Protein AF-A0A938MYH0-F1 (afdb_monomer_lite)

Radius of gyration: 15.96 Å; chains: 1; bounding box: 28×47×36 Å

pLDDT: mean 93.21, std 9.33, range [40.28, 98.81]

Foldseek 3Di:
DDDFADAAEWEEEEQEEAEEETHHAAEYEYEHQYEYAYEYEHAAEYEYEYAHEYAYEYAHCAEYEYEYAAEYAYHYHHVAEYEYEYEAEYHDEHAHQAEFEYHYVHEYDDQYEGEGQAEYEEEYAEEYAHEFEYQAHEQEYEYLYEYAHHQDPEYLHDYRDYHYNYHYHYDYYYHD

Secondary structure (DSSP, 8-state):
-EEEEESSEEEEEESS-EEEEEEESSEEEEEESSEEEEEEEESSEEEEEESSEEEEEEEESSEEEEEESSEEEEEEEESSEEEEEESSEEEEEEEESSEEEEEESSEEEEEEEEEESSEEEEEESS-EEEEEEESSSEEEEEESS-EEEEEEEEESSS-EEEEESS-EEEEEEE--

Structure (mmCIF, N/CA/C/O backbone):
data_AF-A0A938MYH0-F1
#
_entry.id   AF-A0A938MYH0-F1
#
loop_
_atom_site.group_PDB
_atom_site.id
_atom_site.type_symbol
_atom_site.label_atom_id
_atom_site.label_alt_id
_atom_site.label_comp_id
_atom_site.label_asym_id
_atom_site.label_entity_id
_atom_site.label_seq_id
_atom_site.pdbx_PDB_ins_code
_atom_site.Cartn_x
_atom_site.Cartn_y
_atom_site.Cartn_z
_atom_site.occupancy
_atom_site.B_iso_or_equiv
_atom_site.auth_seq_id
_atom_site.auth_comp_id
_atom_site.auth_asym_id
_atom_site.auth_atom_id
_atom_site.pdbx_PDB_model_num
ATOM 1 N N . MET A 1 1 ? 2.613 -23.690 0.442 1.00 65.75 1 MET A N 1
ATOM 2 C CA . MET A 1 1 ? 1.438 -23.088 1.092 1.00 65.75 1 MET A CA 1
ATOM 3 C C . MET A 1 1 ? 1.618 -23.221 2.593 1.00 65.75 1 MET A C 1
ATOM 5 O O . MET A 1 1 ? 1.658 -24.338 3.091 1.00 65.75 1 MET A O 1
ATOM 9 N N . ALA A 1 2 ? 1.829 -22.106 3.281 1.00 78.88 2 ALA A N 1
ATOM 10 C CA . ALA A 1 2 ? 1.934 -22.004 4.726 1.00 78.88 2 ALA A CA 1
ATOM 11 C C . ALA A 1 2 ? 0.633 -21.396 5.261 1.00 78.88 2 ALA A C 1
ATOM 13 O O . ALA A 1 2 ? 0.214 -20.331 4.812 1.00 78.88 2 ALA A O 1
ATOM 14 N N . TYR A 1 3 ? -0.014 -22.084 6.196 1.00 91.38 3 TYR A N 1
ATOM 15 C CA . TYR A 1 3 ? -1.100 -21.520 6.986 1.00 91.38 3 TYR A CA 1
ATOM 16 C C . TYR A 1 3 ? -0.653 -21.522 8.441 1.00 91.38 3 TYR A C 1
ATOM 18 O O . TYR A 1 3 ? -0.390 -22.585 9.004 1.00 91.38 3 TYR A O 1
ATOM 26 N N . VAL A 1 4 ? -0.516 -20.338 9.025 1.00 92.19 4 VAL A N 1
ATOM 27 C CA . VAL A 1 4 ? -0.080 -20.161 10.410 1.00 92.19 4 VAL A CA 1
ATOM 28 C C . VAL A 1 4 ? -1.167 -19.383 11.133 1.00 92.19 4 VAL A C 1
ATOM 30 O O . VAL A 1 4 ? -1.527 -18.281 10.727 1.00 92.19 4 VAL A O 1
ATOM 33 N N . ALA A 1 5 ? -1.698 -19.966 12.203 1.00 94.69 5 ALA A N 1
ATOM 34 C CA . ALA A 1 5 ? -2.685 -19.330 13.060 1.00 94.69 5 ALA A CA 1
ATOM 35 C C . ALA A 1 5 ? -2.200 -19.374 14.509 1.00 94.69 5 ALA A C 1
ATOM 37 O O . ALA A 1 5 ? -1.800 -20.433 14.995 1.00 94.69 5 ALA A O 1
ATOM 38 N N . ALA A 1 6 ? -2.242 -18.239 15.197 1.00 94.69 6 ALA A N 1
ATOM 39 C CA . ALA A 1 6 ? -1.827 -18.132 16.586 1.00 94.69 6 ALA A CA 1
ATOM 40 C C . ALA A 1 6 ? -2.781 -17.240 17.382 1.00 94.69 6 ALA A C 1
ATOM 42 O O . ALA A 1 6 ? -3.242 -16.205 16.907 1.00 94.69 6 ALA A O 1
ATOM 43 N N . GLY A 1 7 ? -3.038 -17.611 18.640 1.00 95.12 7 GLY A N 1
ATOM 44 C CA . GLY A 1 7 ? -3.914 -16.835 19.525 1.00 95.12 7 GLY A CA 1
ATOM 45 C C . GLY A 1 7 ? -3.359 -15.460 19.909 1.00 95.12 7 GLY A C 1
ATOM 46 O O . GLY A 1 7 ? -4.123 -14.609 20.349 1.00 95.12 7 GLY A O 1
ATOM 47 N N . ARG A 1 8 ? -2.049 -15.228 19.738 1.00 97.50 8 ARG A N 1
ATOM 48 C CA . ARG A 1 8 ? -1.413 -13.935 20.020 1.00 97.50 8 ARG A CA 1
ATOM 49 C C . ARG A 1 8 ? -0.587 -13.435 18.843 1.00 97.50 8 ARG A C 1
ATOM 51 O O . ARG A 1 8 ? -1.036 -12.527 18.167 1.00 97.50 8 ARG A O 1
ATOM 58 N N . ASP A 1 9 ? 0.558 -14.052 18.569 1.00 98.00 9 ASP A N 1
ATOM 59 C CA . ASP A 1 9 ? 1.495 -13.563 17.552 1.00 98.00 9 ASP A CA 1
ATOM 60 C C . ASP A 1 9 ? 1.769 -14.657 16.520 1.00 98.00 9 ASP A C 1
ATOM 62 O O . ASP A 1 9 ? 2.023 -15.804 16.899 1.00 98.00 9 ASP A O 1
ATOM 66 N N . ALA A 1 10 ? 1.736 -14.317 15.234 1.00 97.19 10 ALA A N 1
ATOM 67 C CA . ALA A 1 10 ? 2.027 -15.245 14.149 1.00 97.19 10 ALA A CA 1
ATOM 68 C C . ALA A 1 10 ? 3.165 -14.706 13.274 1.00 97.19 10 ALA A C 1
ATOM 70 O O . ALA A 1 10 ? 3.183 -13.541 12.890 1.00 97.19 10 ALA A O 1
ATOM 71 N N . GLY A 1 11 ? 4.123 -15.569 12.943 1.00 96.69 11 GLY A N 1
ATOM 72 C CA . GLY A 1 11 ? 5.268 -15.217 12.112 1.00 96.69 11 GLY A CA 1
ATOM 73 C C . GLY A 1 11 ? 5.469 -16.232 10.999 1.00 96.69 11 GLY A C 1
ATOM 74 O O . GLY A 1 11 ? 5.347 -17.436 11.229 1.00 96.69 11 GLY A O 1
ATOM 75 N N . ALA A 1 12 ? 5.809 -15.757 9.807 1.00 95.94 12 ALA A N 1
ATOM 76 C CA . ALA A 1 12 ? 6.214 -16.603 8.697 1.00 95.94 12 ALA A CA 1
ATOM 77 C C . ALA A 1 12 ? 7.470 -16.038 8.031 1.00 95.94 12 ALA A C 1
ATOM 79 O O . ALA A 1 12 ? 7.565 -14.847 7.747 1.00 95.94 12 ALA A O 1
ATOM 80 N N . TRP A 1 13 ? 8.436 -16.909 7.758 1.00 96.25 13 TRP A N 1
ATOM 81 C CA . TRP A 1 13 ? 9.657 -16.547 7.051 1.00 96.25 13 TRP A CA 1
ATOM 82 C C . TRP A 1 13 ? 9.959 -17.583 5.971 1.00 96.25 13 TRP A C 1
ATOM 84 O O . TRP A 1 13 ? 9.807 -18.784 6.201 1.00 96.25 13 TRP A O 1
ATOM 94 N N . SER A 1 14 ? 10.390 -17.127 4.797 1.00 95.19 14 SER A N 1
ATOM 95 C CA . SER A 1 14 ? 10.823 -17.992 3.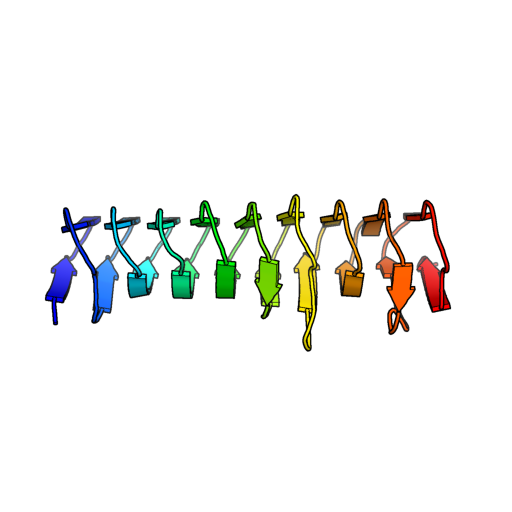701 1.00 95.19 14 SER A CA 1
ATOM 96 C C . SER A 1 14 ? 12.064 -17.432 3.011 1.00 95.19 14 SER A C 1
ATOM 98 O O . SER A 1 14 ? 12.097 -16.272 2.599 1.00 95.19 14 SER A O 1
ATOM 100 N N . ALA A 1 15 ? 13.062 -18.294 2.799 1.00 95.44 15 ALA A N 1
ATOM 101 C CA . ALA A 1 15 ? 14.217 -17.993 1.949 1.00 95.44 15 ALA A CA 1
ATOM 102 C C . ALA A 1 15 ? 13.875 -17.971 0.445 1.00 95.44 15 ALA A C 1
ATOM 104 O O . ALA A 1 15 ? 14.725 -17.670 -0.387 1.00 95.44 15 ALA A O 1
ATOM 105 N N . SER A 1 16 ? 12.645 -18.333 0.086 1.00 96.12 16 SER A N 1
ATOM 106 C CA . SER A 1 16 ? 12.125 -18.318 -1.276 1.00 96.12 16 SER A CA 1
ATOM 107 C C . SER A 1 16 ? 10.750 -17.650 -1.245 1.00 96.12 16 SER A C 1
ATOM 109 O O . SER A 1 16 ? 10.567 -16.631 -0.580 1.00 96.12 16 SER A O 1
ATOM 111 N N . SER A 1 17 ? 9.773 -18.205 -1.955 1.00 94.94 17 SER A N 1
ATOM 112 C CA . SER A 1 17 ? 8.420 -17.667 -1.978 1.00 94.94 17 SER A CA 1
ATOM 113 C C . SER A 1 17 ? 7.634 -18.041 -0.722 1.00 94.94 17 SER A C 1
ATOM 115 O O . SER A 1 17 ? 7.871 -19.088 -0.108 1.00 94.94 17 SER A O 1
ATOM 117 N N . LEU A 1 18 ? 6.678 -17.196 -0.352 1.00 95.38 18 LEU A N 1
ATOM 118 C CA . LEU A 1 18 ? 5.756 -17.423 0.756 1.00 95.38 18 LEU A CA 1
ATOM 119 C C . LEU A 1 18 ? 4.317 -17.288 0.251 1.00 95.38 18 LEU A C 1
ATOM 121 O O . LEU A 1 18 ? 3.950 -16.266 -0.307 1.00 95.38 18 LEU A O 1
ATOM 125 N N . SER A 1 19 ? 3.503 -18.322 0.445 1.00 95.44 19 SER A N 1
ATOM 126 C CA . SER A 1 19 ? 2.114 -18.377 -0.030 1.00 95.44 19 SER A CA 1
ATOM 127 C C . SER A 1 19 ? 1.198 -18.917 1.057 1.00 95.44 19 SER A C 1
ATOM 129 O O . SER A 1 19 ? 1.592 -19.861 1.742 1.00 95.44 19 SER A O 1
ATOM 131 N N . GLY A 1 20 ? -0.024 -18.396 1.182 1.00 94.75 20 GLY A N 1
ATOM 132 C CA . GLY A 1 20 ? -1.041 -18.907 2.110 1.00 94.75 20 GLY A CA 1
ATOM 133 C C . GLY A 1 20 ? -1.605 -17.828 3.033 1.00 94.75 20 GLY A C 1
ATOM 134 O O . GLY A 1 20 ? -1.947 -16.753 2.552 1.00 94.75 20 GLY A O 1
ATOM 135 N N . GLY A 1 21 ? -1.728 -18.116 4.332 1.00 95.69 21 GLY A N 1
ATOM 136 C CA . GLY A 1 21 ? -2.396 -17.228 5.290 1.00 95.69 21 GLY A CA 1
ATOM 137 C C . GLY A 1 21 ? -1.705 -17.155 6.650 1.00 95.69 21 GLY A C 1
ATOM 138 O O . GLY A 1 21 ? -1.199 -18.161 7.152 1.00 95.69 21 GLY A O 1
ATOM 139 N N . LEU A 1 22 ? -1.710 -15.965 7.245 1.00 96.50 22 LEU A N 1
ATOM 140 C CA . LEU A 1 22 ? -1.165 -15.670 8.564 1.00 96.50 22 LEU A CA 1
ATOM 141 C C . LEU A 1 22 ? -2.239 -14.992 9.420 1.00 96.50 22 LEU A C 1
ATOM 143 O O . LEU A 1 22 ? -2.613 -13.857 9.147 1.00 96.50 22 LEU A O 1
ATOM 147 N N . ASN A 1 23 ? -2.728 -15.688 10.445 1.00 97.62 23 ASN A N 1
ATOM 148 C CA . ASN A 1 23 ? -3.781 -15.202 11.335 1.00 97.62 23 ASN A CA 1
ATOM 149 C C . ASN A 1 23 ? -3.250 -15.073 12.766 1.00 97.62 23 ASN A C 1
ATOM 151 O O . ASN A 1 23 ? -2.833 -16.068 13.366 1.00 97.62 23 ASN A O 1
ATOM 155 N N . ALA A 1 24 ? -3.296 -13.872 13.333 1.00 97.81 24 ALA A N 1
ATOM 156 C CA . ALA A 1 24 ? -2.851 -13.606 14.696 1.00 97.81 24 ALA A CA 1
ATOM 157 C C . ALA A 1 24 ? -3.904 -12.842 15.501 1.00 97.81 24 ALA A C 1
ATOM 159 O O . ALA A 1 24 ? -4.488 -11.874 15.018 1.00 97.81 24 ALA A O 1
ATOM 160 N N . GLY A 1 25 ? -4.103 -13.231 16.763 1.00 98.12 25 GLY A N 1
ATOM 161 C CA . GLY A 1 25 ? -4.977 -12.489 17.680 1.00 98.12 25 GLY A CA 1
ATOM 162 C C . GLY A 1 25 ? -4.466 -11.084 18.029 1.00 98.12 25 GLY A C 1
ATOM 163 O O . GLY A 1 25 ? -5.256 -10.234 18.431 1.00 98.12 25 GLY A O 1
ATOM 164 N N . ARG A 1 26 ? -3.163 -10.829 17.867 1.00 98.25 26 ARG A N 1
ATOM 165 C CA . ARG A 1 26 ? -2.512 -9.537 18.084 1.00 98.25 26 ARG A CA 1
ATOM 166 C C . ARG A 1 26 ? -1.637 -9.155 16.891 1.00 98.25 26 ARG A C 1
ATOM 168 O O . ARG A 1 26 ? -2.098 -8.355 16.094 1.00 98.25 26 ARG A O 1
ATOM 175 N N . ASP A 1 27 ? -0.461 -9.754 16.714 1.00 98.44 27 ASP A N 1
ATOM 176 C CA . ASP A 1 27 ? 0.520 -9.272 15.726 1.00 98.44 27 ASP A CA 1
ATOM 177 C C . ASP A 1 27 ? 0.889 -10.343 14.698 1.00 98.44 27 ASP A C 1
ATOM 179 O O . ASP A 1 27 ? 1.123 -11.503 15.049 1.00 98.44 27 ASP A O 1
ATOM 183 N N . ALA A 1 28 ? 0.977 -9.961 13.425 1.00 98.06 28 ALA A N 1
ATOM 184 C CA . ALA A 1 28 ? 1.325 -10.870 12.342 1.00 98.06 28 ALA A CA 1
ATOM 185 C C . ALA A 1 28 ? 2.446 -10.308 11.458 1.00 98.06 28 ALA A C 1
ATOM 187 O O . ALA A 1 28 ? 2.345 -9.203 10.933 1.00 98.06 28 ALA A O 1
ATOM 188 N N . GLY A 1 29 ? 3.510 -11.089 11.266 1.00 97.50 29 GLY A N 1
ATOM 189 C CA . GLY A 1 29 ? 4.669 -10.702 10.461 1.00 97.50 29 GLY A CA 1
ATOM 190 C C . GLY A 1 29 ? 5.036 -11.741 9.406 1.00 97.50 29 GLY A C 1
ATOM 191 O O . GLY A 1 29 ? 5.174 -12.925 9.718 1.00 97.50 29 GLY A O 1
ATOM 192 N N . ALA A 1 30 ? 5.254 -11.308 8.167 1.00 97.44 30 ALA A N 1
ATOM 193 C CA . ALA A 1 30 ? 5.709 -12.174 7.085 1.00 97.44 30 ALA A CA 1
ATOM 194 C C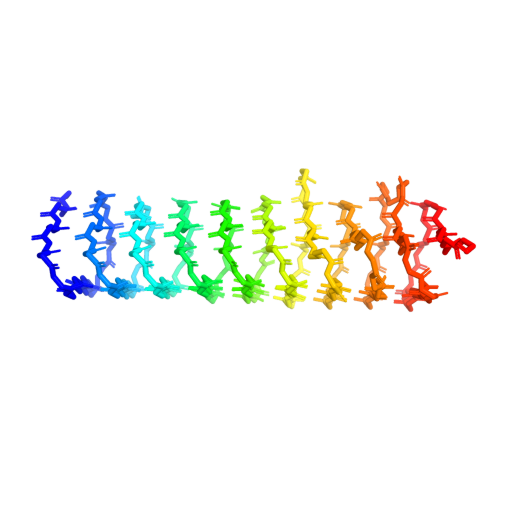 . ALA A 1 30 ? 6.944 -11.612 6.375 1.00 97.44 30 ALA A C 1
ATOM 196 O O . ALA A 1 30 ? 6.975 -10.443 6.002 1.00 97.44 30 ALA A O 1
ATOM 197 N N . ILE A 1 31 ? 7.945 -12.459 6.141 1.00 97.44 31 ILE A N 1
ATOM 198 C CA . ILE A 1 31 ? 9.173 -12.095 5.425 1.00 97.44 31 ILE A CA 1
ATOM 199 C C . ILE A 1 31 ? 9.451 -13.143 4.343 1.00 97.44 31 ILE A C 1
ATOM 201 O O . ILE A 1 31 ? 9.538 -14.338 4.631 1.00 97.44 31 ILE A O 1
ATOM 205 N N . ALA A 1 32 ? 9.633 -12.704 3.099 1.00 96.88 32 ALA A N 1
ATOM 206 C CA . ALA A 1 32 ? 10.009 -13.566 1.979 1.00 96.88 32 ALA A CA 1
ATOM 207 C C . ALA A 1 32 ? 11.199 -12.987 1.198 1.00 96.88 32 ALA A C 1
ATOM 209 O O . ALA A 1 32 ? 11.144 -11.860 0.711 1.00 96.88 32 ALA A O 1
ATOM 210 N N . LEU A 1 33 ? 12.267 -13.770 1.012 1.00 95.88 33 LEU A N 1
ATOM 211 C CA . LEU A 1 33 ? 13.353 -13.402 0.084 1.00 95.88 33 LEU A CA 1
ATOM 212 C C . LEU A 1 33 ? 12.954 -13.607 -1.392 1.00 95.88 33 LEU A C 1
ATOM 214 O O . LEU A 1 33 ? 13.610 -13.100 -2.298 1.00 95.88 33 LEU A O 1
ATOM 218 N N . GLY A 1 34 ? 11.883 -14.356 -1.653 1.00 95.62 34 GLY A N 1
ATOM 219 C CA . GLY A 1 34 ? 11.244 -14.472 -2.961 1.00 95.62 34 GLY A CA 1
ATOM 220 C C . GLY A 1 34 ? 10.016 -13.572 -3.084 1.00 95.62 34 GLY A C 1
ATOM 221 O O . GLY A 1 34 ? 9.961 -12.475 -2.524 1.00 95.62 34 GLY A O 1
ATOM 222 N N . SER A 1 35 ? 9.030 -14.041 -3.847 1.00 95.19 35 SER A N 1
ATOM 223 C CA . SER A 1 35 ? 7.713 -13.408 -3.927 1.00 95.19 35 SER A CA 1
ATOM 224 C C . SER A 1 35 ? 6.843 -13.838 -2.748 1.00 95.19 35 SER A C 1
ATOM 226 O O . SER A 1 35 ? 6.902 -14.986 -2.305 1.00 95.19 35 SER A O 1
ATOM 228 N N . SER A 1 36 ? 6.007 -12.936 -2.251 1.00 96.19 36 SER A N 1
ATOM 229 C CA . SER A 1 36 ? 5.032 -13.239 -1.210 1.00 96.19 36 SER A CA 1
ATOM 230 C C . SER A 1 36 ? 3.625 -13.043 -1.745 1.00 96.19 36 SER A C 1
ATOM 232 O O . SER A 1 36 ? 3.309 -11.978 -2.259 1.00 96.19 36 SER A O 1
ATOM 234 N N . ASN A 1 37 ? 2.781 -14.058 -1.604 1.00 95.50 37 ASN A N 1
ATOM 235 C CA . ASN A 1 37 ? 1.345 -13.971 -1.843 1.00 95.50 37 ASN A CA 1
ATOM 236 C C . ASN A 1 37 ? 0.538 -14.375 -0.606 1.00 95.50 37 ASN A C 1
ATOM 238 O O . ASN A 1 37 ? -0.484 -15.060 -0.686 1.00 95.50 37 ASN A O 1
ATOM 242 N N . ILE A 1 38 ? 1.077 -14.040 0.565 1.00 95.31 38 ILE A N 1
ATOM 243 C CA . ILE A 1 38 ? 0.462 -14.351 1.849 1.00 95.31 38 ILE A CA 1
ATOM 244 C C . ILE A 1 38 ? -0.618 -13.328 2.193 1.00 95.31 38 ILE A C 1
ATOM 246 O O . ILE A 1 38 ? -0.406 -12.126 2.058 1.00 95.31 38 ILE A O 1
ATOM 250 N N . LEU A 1 39 ? -1.753 -13.813 2.682 1.00 97.12 39 LEU A N 1
ATOM 251 C CA . LEU A 1 39 ? -2.804 -12.989 3.271 1.00 97.12 39 LEU A CA 1
ATOM 252 C C . LEU A 1 39 ? -2.544 -12.873 4.773 1.00 97.12 39 LEU A C 1
ATOM 254 O O . LEU A 1 39 ? -2.343 -13.894 5.436 1.00 97.12 39 LEU A O 1
ATOM 258 N N . ILE A 1 40 ? -2.523 -11.656 5.310 1.00 97.88 40 ILE A N 1
ATOM 259 C CA . ILE A 1 40 ? -2.223 -11.405 6.721 1.00 97.88 40 ILE A CA 1
ATOM 260 C C . ILE A 1 40 ? -3.429 -10.766 7.405 1.00 97.88 40 ILE A C 1
ATOM 262 O O . ILE A 1 40 ? -3.885 -9.706 6.984 1.00 97.88 40 ILE A O 1
ATOM 266 N N . HIS A 1 41 ? -3.888 -11.380 8.495 1.00 98.19 41 HIS A N 1
ATOM 267 C CA . HIS A 1 41 ? -4.872 -10.807 9.407 1.00 98.19 41 HIS A CA 1
ATOM 268 C C . HIS A 1 41 ? -4.304 -10.750 10.828 1.00 98.19 41 HIS A C 1
ATOM 270 O O . HIS A 1 41 ? -3.950 -11.777 11.416 1.00 98.19 41 HIS A O 1
ATOM 276 N N . ALA A 1 42 ? -4.243 -9.544 11.384 1.00 98.38 42 ALA A N 1
ATOM 277 C CA . ALA A 1 42 ? -3.752 -9.273 12.727 1.00 98.38 42 ALA A CA 1
ATOM 278 C C . ALA A 1 42 ? -4.790 -8.497 1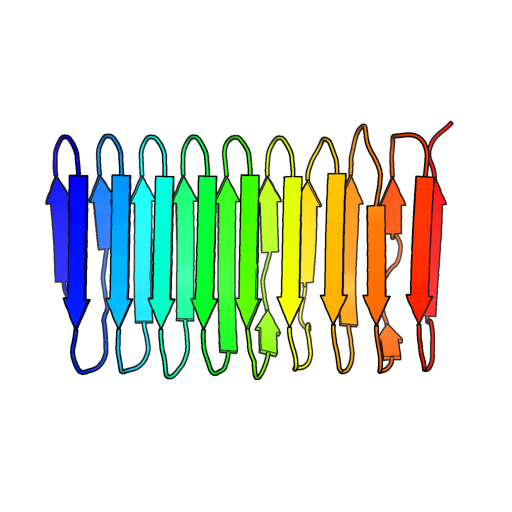3.545 1.00 98.38 42 ALA A C 1
ATOM 280 O O . ALA A 1 42 ? -5.433 -7.573 13.045 1.00 98.38 42 ALA A O 1
ATOM 281 N N . GLY A 1 43 ? -4.938 -8.832 14.827 1.00 98.50 43 GLY A N 1
ATOM 282 C CA . GLY A 1 43 ? -5.803 -8.072 15.734 1.00 98.50 43 GLY A CA 1
ATOM 283 C C . GLY A 1 43 ? -5.299 -6.653 16.034 1.00 98.50 43 GLY A C 1
ATOM 284 O O . GLY A 1 43 ? -6.103 -5.781 16.348 1.00 98.50 43 GLY A O 1
ATOM 285 N N . GLN A 1 44 ? -3.991 -6.411 15.933 1.00 98.38 44 GLN A N 1
ATOM 286 C CA . GLN A 1 44 ? -3.337 -5.117 16.125 1.00 98.38 44 GLN A CA 1
ATOM 287 C C . GLN A 1 44 ? -2.452 -4.777 14.932 1.00 98.38 44 GLN A C 1
ATOM 289 O O . GLN A 1 44 ? -2.900 -3.984 14.113 1.00 98.38 44 GLN A O 1
ATOM 294 N N . ASP A 1 45 ? -1.262 -5.370 14.801 1.00 98.69 45 ASP A N 1
ATOM 295 C CA . ASP A 1 45 ? -0.293 -4.929 13.792 1.00 98.69 45 ASP A CA 1
ATOM 296 C C . ASP A 1 45 ? 0.021 -6.015 12.755 1.00 98.69 45 ASP A C 1
ATOM 298 O O . ASP A 1 45 ? 0.289 -7.171 13.098 1.00 98.69 45 ASP A O 1
ATOM 302 N N . ALA A 1 46 ? 0.032 -5.638 11.476 1.00 98.50 46 ALA A N 1
ATOM 303 C CA . ALA A 1 46 ? 0.435 -6.497 10.368 1.00 98.50 46 ALA A CA 1
ATOM 304 C C . ALA A 1 46 ? 1.655 -5.918 9.642 1.00 98.50 46 ALA A C 1
ATOM 306 O O . ALA A 1 46 ? 1.642 -4.767 9.206 1.00 98.50 46 ALA A O 1
ATOM 307 N N . TYR A 1 47 ? 2.686 -6.740 9.453 1.00 98.44 47 TYR A N 1
ATOM 308 C CA . TYR A 1 47 ? 3.867 -6.389 8.667 1.00 98.44 47 TYR A CA 1
ATOM 309 C C . TYR A 1 47 ? 4.156 -7.444 7.603 1.00 98.44 47 TYR A C 1
ATOM 311 O O . TYR A 1 47 ? 4.187 -8.645 7.888 1.00 98.44 47 TYR A O 1
ATOM 319 N N . ALA A 1 48 ? 4.429 -6.998 6.380 1.00 98.12 48 ALA A N 1
ATOM 320 C CA . ALA A 1 48 ? 4.915 -7.860 5.315 1.00 98.12 48 ALA A CA 1
ATOM 321 C C . ALA A 1 48 ? 6.137 -7.257 4.632 1.00 98.12 48 ALA A C 1
ATOM 323 O O . ALA A 1 48 ? 6.142 -6.088 4.259 1.00 98.12 48 ALA A O 1
ATOM 324 N N . TRP A 1 49 ? 7.138 -8.094 4.388 1.00 98.12 49 TRP A N 1
ATOM 325 C CA . TRP A 1 49 ? 8.289 -7.741 3.574 1.00 98.12 49 TRP A CA 1
ATOM 326 C C . TRP A 1 49 ? 8.547 -8.809 2.516 1.00 98.12 49 TRP A C 1
ATOM 328 O O . TRP A 1 49 ? 8.578 -10.007 2.819 1.00 98.12 49 TRP A O 1
ATOM 338 N N . ALA A 1 50 ? 8.751 -8.386 1.269 1.00 97.75 50 ALA A N 1
ATOM 339 C CA . ALA A 1 50 ? 9.104 -9.285 0.176 1.00 97.75 50 ALA A CA 1
ATOM 340 C C . ALA A 1 50 ? 10.178 -8.692 -0.737 1.00 97.75 50 ALA A C 1
ATOM 342 O O . ALA A 1 50 ? 10.012 -7.605 -1.286 1.00 97.75 50 ALA A O 1
ATOM 343 N N . PHE A 1 51 ? 11.250 -9.433 -1.004 1.00 97.00 51 PHE A N 1
ATOM 344 C CA . PHE A 1 51 ? 12.318 -8.935 -1.875 1.00 97.00 51 PHE A CA 1
ATOM 345 C C . PHE A 1 51 ? 11.903 -8.875 -3.356 1.00 97.00 51 PHE A C 1
ATOM 347 O O . PHE A 1 51 ? 12.212 -7.914 -4.054 1.00 97.00 51 PHE A O 1
ATOM 354 N N . THR A 1 52 ? 11.209 -9.903 -3.863 1.00 95.94 52 THR A N 1
ATOM 355 C CA . THR A 1 52 ? 10.885 -10.005 -5.305 1.00 95.94 52 THR A CA 1
ATOM 356 C C . THR A 1 52 ? 9.515 -9.429 -5.659 1.00 95.94 52 THR A C 1
ATOM 358 O O . THR A 1 52 ? 9.259 -9.131 -6.821 1.00 95.94 52 THR A O 1
ATOM 361 N N . GLY A 1 53 ? 8.620 -9.288 -4.690 1.00 96.06 53 GLY A N 1
ATOM 362 C CA . GLY A 1 53 ? 7.295 -8.718 -4.906 1.00 96.06 53 GLY A CA 1
ATOM 363 C C . GLY A 1 53 ? 6.290 -9.231 -3.890 1.00 96.06 53 GLY A C 1
ATOM 364 O O . GLY A 1 53 ? 6.396 -10.377 -3.443 1.00 96.06 53 GLY A O 1
ATOM 365 N N . TYR A 1 54 ? 5.318 -8.399 -3.543 1.00 97.56 54 TYR A N 1
ATOM 366 C CA . TYR A 1 54 ? 4.211 -8.760 -2.668 1.00 97.56 54 TYR A CA 1
ATOM 367 C C . TYR A 1 54 ? 2.887 -8.671 -3.439 1.00 97.56 54 TYR A C 1
ATOM 369 O O . TYR A 1 54 ? 2.554 -7.608 -3.948 1.00 97.56 54 TYR A O 1
ATOM 377 N N . ASN A 1 55 ? 2.148 -9.779 -3.531 1.00 96.62 55 ASN A N 1
ATOM 378 C CA . ASN A 1 55 ? 0.832 -9.876 -4.168 1.00 96.62 55 ASN A CA 1
ATOM 379 C C . ASN A 1 55 ? -0.176 -10.495 -3.184 1.00 96.62 55 ASN A C 1
ATOM 381 O O . ASN A 1 55 ? -0.321 -11.715 -3.118 1.00 96.62 55 ASN A O 1
ATOM 385 N N . GLY A 1 56 ? -0.806 -9.680 -2.344 1.00 93.69 56 GLY A N 1
ATOM 386 C CA . GLY A 1 56 ? -1.609 -10.177 -1.225 1.00 93.69 56 GLY A CA 1
ATOM 387 C C . GLY A 1 56 ? -2.429 -9.089 -0.547 1.00 93.69 56 GLY A C 1
ATOM 388 O O . GLY A 1 56 ? -2.706 -8.045 -1.129 1.00 93.69 56 GLY A O 1
ATOM 389 N N . SER A 1 57 ? -2.816 -9.315 0.704 1.00 96.31 57 SER A N 1
ATOM 390 C CA . SER A 1 57 ? -3.519 -8.306 1.494 1.00 96.31 57 SER A CA 1
ATOM 391 C C . SER A 1 57 ? -3.080 -8.326 2.948 1.00 96.31 57 SER A C 1
ATOM 393 O O . SER A 1 57 ? -2.816 -9.392 3.514 1.00 96.31 57 SER A O 1
ATOM 395 N N . LEU A 1 58 ? -3.058 -7.143 3.554 1.00 98.12 58 LEU A N 1
ATOM 396 C CA . LEU A 1 58 ? -2.800 -6.948 4.972 1.00 98.12 58 LEU A CA 1
ATOM 397 C C . LEU A 1 58 ? -4.035 -6.313 5.599 1.00 98.12 58 LEU A C 1
ATOM 399 O O . LEU A 1 58 ? -4.488 -5.260 5.159 1.00 98.12 58 LEU A O 1
ATOM 403 N N . THR A 1 59 ? -4.555 -6.935 6.649 1.00 98.62 59 THR A N 1
ATOM 404 C CA . THR A 1 59 ? -5.613 -6.363 7.480 1.00 98.62 59 THR A CA 1
ATOM 405 C C . THR A 1 59 ? -5.155 -6.361 8.925 1.00 98.62 59 THR A C 1
ATOM 407 O O . THR A 1 59 ? -4.809 -7.413 9.469 1.00 98.62 59 THR A O 1
ATOM 410 N N . ALA A 1 60 ? -5.176 -5.192 9.553 1.00 98.56 60 ALA A N 1
ATOM 411 C CA . ALA A 1 60 ? -4.749 -5.020 10.931 1.00 98.56 60 ALA A CA 1
ATOM 412 C C . ALA A 1 60 ? -5.742 -4.147 11.705 1.00 98.56 60 ALA A C 1
ATOM 414 O O . ALA A 1 60 ? -6.223 -3.138 11.190 1.00 98.56 60 ALA A O 1
ATOM 415 N N . GLY A 1 61 ? -6.045 -4.510 12.953 1.00 98.56 61 GLY A N 1
ATOM 416 C CA . GLY A 1 61 ? -6.923 -3.705 13.811 1.00 98.56 61 GLY A CA 1
ATOM 417 C C . GLY A 1 61 ? -6.314 -2.369 14.256 1.00 98.56 61 GLY A C 1
ATOM 418 O O . GLY A 1 61 ? -7.034 -1.512 14.762 1.00 98.56 61 GLY A O 1
ATOM 419 N N . ARG A 1 62 ? -5.003 -2.184 14.072 1.00 98.62 62 ARG A N 1
ATOM 420 C CA . ARG A 1 62 ? -4.265 -0.956 14.360 1.00 98.62 62 ARG A CA 1
ATOM 421 C C . ARG A 1 62 ? -3.399 -0.555 13.168 1.00 98.62 62 ARG A C 1
ATOM 423 O O . ARG A 1 62 ? -3.871 0.244 12.373 1.00 98.62 62 ARG A O 1
ATOM 430 N N . ASP A 1 63 ? -2.199 -1.108 13.002 1.00 98.81 63 ASP A N 1
ATOM 431 C CA . ASP A 1 63 ? -1.275 -0.643 11.959 1.00 98.81 63 ASP A CA 1
ATOM 432 C C . ASP A 1 63 ? -0.972 -1.735 10.924 1.00 98.81 63 ASP A C 1
ATOM 434 O O . ASP A 1 63 ? -0.698 -2.882 11.280 1.00 98.81 63 ASP A O 1
ATOM 438 N N . ALA A 1 64 ? -0.991 -1.397 9.635 1.00 98.69 64 ALA A N 1
ATOM 439 C CA . ALA A 1 64 ? -0.660 -2.330 8.558 1.00 98.69 64 ALA A CA 1
ATOM 440 C C . ALA A 1 64 ? 0.397 -1.734 7.628 1.00 98.69 64 ALA A C 1
ATOM 442 O O . ALA A 1 64 ? 0.185 -0.682 7.027 1.00 98.69 64 ALA A O 1
ATOM 443 N N . PHE A 1 65 ? 1.528 -2.419 7.471 1.00 98.62 65 PHE A N 1
ATOM 444 C CA . PHE A 1 65 ? 2.622 -1.937 6.635 1.00 98.62 65 PHE A CA 1
ATOM 445 C C . PHE A 1 65 ? 3.201 -3.042 5.757 1.00 98.62 65 PHE A C 1
ATOM 447 O O . PHE A 1 65 ? 3.526 -4.134 6.229 1.00 98.62 65 PHE A O 1
ATOM 454 N N . VAL A 1 66 ? 3.358 -2.743 4.472 1.00 98.50 66 VAL A N 1
ATOM 455 C CA . VAL A 1 66 ? 3.975 -3.648 3.504 1.00 98.50 66 VAL A CA 1
ATOM 456 C C . VAL A 1 66 ? 5.119 -2.974 2.771 1.00 98.50 66 VAL A C 1
ATOM 458 O O . VAL A 1 66 ? 5.024 -1.837 2.313 1.00 98.50 66 VAL A O 1
ATOM 461 N N . GLU A 1 67 ? 6.200 -3.725 2.628 1.00 98.31 67 GLU A N 1
ATOM 462 C CA . GLU A 1 67 ? 7.406 -3.300 1.947 1.00 98.31 67 GLU A CA 1
ATOM 463 C C . GLU A 1 67 ? 7.817 -4.318 0.880 1.00 98.31 67 GLU A C 1
ATOM 465 O O . GLU A 1 67 ? 7.816 -5.534 1.108 1.00 98.31 67 GLU A O 1
ATOM 470 N N . SER A 1 68 ? 8.212 -3.828 -0.297 1.00 98.00 68 SER A N 1
ATOM 471 C CA . SER A 1 68 ? 8.843 -4.671 -1.304 1.00 98.00 68 SER A CA 1
ATOM 472 C C . SER A 1 68 ? 9.928 -3.978 -2.120 1.00 98.00 68 SER A C 1
ATOM 474 O O . SER A 1 68 ? 9.784 -2.851 -2.577 1.00 98.00 68 SER A O 1
ATOM 476 N N . TRP A 1 69 ? 11.010 -4.704 -2.401 1.00 95.25 69 TRP A N 1
ATOM 477 C CA . TRP A 1 69 ? 12.084 -4.249 -3.295 1.00 95.25 69 TRP A CA 1
ATOM 478 C C . TRP A 1 69 ? 11.759 -4.304 -4.779 1.00 95.25 69 TRP A C 1
ATOM 480 O O . TRP A 1 69 ? 12.508 -3.756 -5.584 1.00 95.25 69 TRP A O 1
ATOM 490 N N . ARG A 1 70 ? 10.655 -4.932 -5.168 1.00 94.94 70 ARG A N 1
ATOM 491 C CA . ARG A 1 70 ? 10.123 -4.768 -6.517 1.00 94.94 70 ARG A CA 1
ATOM 492 C C . ARG A 1 70 ? 8.739 -4.153 -6.421 1.00 94.94 70 ARG A C 1
ATOM 494 O O . ARG A 1 70 ? 8.623 -2.970 -6.110 1.00 94.94 70 ARG A O 1
ATOM 501 N N . GLY A 1 71 ? 7.724 -4.952 -6.712 1.00 96.31 71 GLY A N 1
ATOM 502 C CA . GLY A 1 71 ? 6.345 -4.526 -6.807 1.00 96.31 71 GLY A CA 1
ATOM 503 C C . GLY A 1 71 ? 5.534 -4.847 -5.569 1.00 96.31 71 GLY A C 1
ATOM 504 O O . GLY A 1 71 ? 5.719 -5.899 -4.952 1.00 96.31 71 GLY A O 1
ATOM 505 N N . ILE A 1 72 ? 4.586 -3.975 -5.266 1.00 98.19 72 ILE A N 1
ATOM 506 C CA . ILE A 1 72 ? 3.446 -4.282 -4.410 1.00 98.19 72 ILE A CA 1
ATOM 507 C C . ILE A 1 72 ? 2.197 -4.275 -5.288 1.00 98.19 72 ILE A C 1
ATOM 509 O O . ILE A 1 72 ? 1.951 -3.306 -5.998 1.00 98.19 72 ILE A O 1
ATOM 513 N N . ASP A 1 73 ? 1.417 -5.345 -5.206 1.00 97.38 73 ASP A N 1
ATOM 514 C CA . ASP A 1 73 ? 0.066 -5.460 -5.746 1.00 97.38 73 ASP A CA 1
ATOM 515 C C . ASP A 1 73 ? -0.839 -5.935 -4.603 1.00 97.38 73 ASP A C 1
ATOM 517 O O . ASP A 1 73 ? -0.925 -7.132 -4.311 1.00 97.38 73 ASP A O 1
ATOM 521 N N . ALA A 1 74 ? -1.371 -4.991 -3.821 1.00 96.56 74 ALA A N 1
ATOM 522 C CA . ALA A 1 74 ? -1.979 -5.328 -2.539 1.00 96.56 74 ALA A CA 1
ATOM 523 C C . ALA A 1 74 ? -3.084 -4.394 -2.062 1.00 96.56 74 ALA A C 1
ATOM 525 O O . ALA A 1 74 ? -3.163 -3.223 -2.417 1.00 96.56 74 ALA A O 1
ATOM 526 N N . GLN A 1 75 ? -3.914 -4.935 -1.175 1.00 97.06 75 GLN A N 1
ATOM 527 C CA . GLN A 1 75 ? -4.860 -4.171 -0.368 1.00 97.06 75 GLN A CA 1
ATOM 528 C C . GLN A 1 75 ? -4.343 -4.105 1.071 1.00 97.06 75 GLN A C 1
ATOM 530 O O . GLN A 1 75 ? -4.048 -5.140 1.675 1.00 97.06 75 GLN A O 1
ATOM 535 N N . VAL A 1 76 ? -4.221 -2.898 1.613 1.00 98.38 76 VAL A N 1
ATOM 536 C CA . VAL A 1 76 ? -3.795 -2.629 2.988 1.00 98.38 76 VAL A CA 1
ATOM 537 C C . VAL A 1 76 ? -4.951 -1.959 3.716 1.00 98.38 76 VAL A C 1
ATOM 539 O O . VAL A 1 76 ? -5.357 -0.862 3.348 1.00 98.38 76 VAL A O 1
ATOM 542 N N . THR A 1 77 ? -5.468 -2.613 4.751 1.00 98.62 77 THR A N 1
ATOM 543 C CA . THR A 1 77 ? -6.532 -2.086 5.613 1.00 98.62 77 THR A CA 1
ATOM 544 C C . THR A 1 77 ? -6.027 -1.999 7.046 1.00 98.62 77 THR A C 1
ATOM 546 O O . THR A 1 77 ? -5.605 -3.010 7.618 1.00 98.62 77 THR A O 1
ATOM 549 N N . ALA A 1 78 ? -6.092 -0.809 7.634 1.00 98.69 78 ALA A N 1
ATOM 550 C CA . ALA A 1 78 ? -5.601 -0.537 8.977 1.00 98.69 78 ALA A CA 1
ATOM 551 C C . ALA A 1 78 ? -6.654 0.188 9.823 1.00 98.69 78 ALA A C 1
ATOM 553 O O . ALA A 1 78 ? -7.185 1.221 9.424 1.00 98.69 78 ALA A O 1
ATOM 554 N N . GLY A 1 79 ? -6.905 -0.304 11.038 1.00 98.62 79 GLY A N 1
ATOM 555 C CA . GLY A 1 79 ? -7.772 0.378 12.009 1.00 98.62 79 GLY A CA 1
ATOM 556 C C . GLY A 1 79 ? -7.182 1.674 12.584 1.00 98.62 79 GLY A C 1
ATOM 557 O O . GLY A 1 79 ? -7.832 2.340 13.386 1.00 98.62 79 GLY A O 1
ATOM 558 N N . ARG A 1 80 ? -5.947 2.022 12.209 1.00 98.56 80 ARG A N 1
ATOM 559 C CA . ARG A 1 80 ? -5.274 3.279 12.523 1.00 98.56 80 ARG A CA 1
ATOM 560 C C . ARG A 1 80 ? -4.379 3.727 11.367 1.00 98.56 80 ARG A C 1
ATOM 562 O O . ARG A 1 80 ? -4.822 4.565 10.594 1.00 98.56 80 ARG A O 1
ATOM 569 N N . ASP A 1 81 ? -3.167 3.188 11.225 1.00 98.75 81 ASP A N 1
ATOM 570 C CA . ASP A 1 81 ? -2.185 3.686 10.250 1.00 98.75 81 ASP A CA 1
ATOM 571 C C . ASP A 1 81 ? -1.819 2.615 9.206 1.00 98.75 81 ASP A C 1
ATOM 573 O O . ASP A 1 81 ? -1.463 1.484 9.541 1.00 98.75 81 ASP A O 1
ATOM 577 N N . GLY A 1 82 ? -1.905 2.961 7.922 1.00 98.62 82 GLY A N 1
ATOM 578 C CA . GLY A 1 82 ? -1.643 2.067 6.794 1.00 98.62 82 GLY A CA 1
ATOM 579 C C . GLY A 1 82 ? -0.507 2.572 5.909 1.00 98.62 82 GLY A C 1
ATOM 580 O O . GLY A 1 82 ? -0.414 3.770 5.639 1.00 98.62 82 GLY A O 1
ATOM 581 N N . GLY A 1 83 ? 0.344 1.678 5.399 1.00 98.50 83 GLY A N 1
ATOM 582 C CA . GLY A 1 83 ? 1.405 2.097 4.487 1.00 98.50 83 GLY A CA 1
ATOM 583 C C . GLY A 1 83 ? 1.925 1.057 3.502 1.00 98.50 83 GLY A C 1
ATOM 584 O O . GLY A 1 83 ? 1.917 -0.148 3.761 1.00 98.50 83 GLY A O 1
ATOM 585 N N . MET A 1 84 ? 2.418 1.561 2.369 1.00 98.50 84 MET A N 1
ATOM 586 C CA . MET A 1 84 ? 3.133 0.800 1.345 1.00 98.50 84 MET A CA 1
ATOM 587 C C . MET A 1 84 ? 4.462 1.473 1.004 1.00 98.50 84 MET A C 1
ATOM 589 O O . MET A 1 84 ? 4.502 2.673 0.723 1.00 98.50 84 MET A O 1
ATOM 593 N N . LEU A 1 85 ? 5.531 0.679 0.944 1.00 98.50 85 LEU A N 1
ATOM 59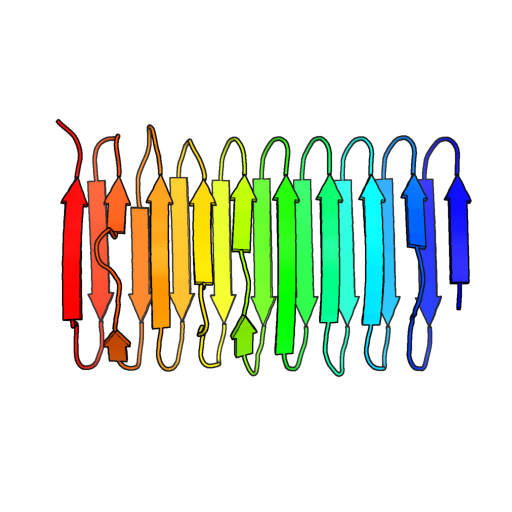4 C CA . LEU A 1 85 ? 6.833 1.100 0.432 1.00 98.50 85 LEU A CA 1
ATOM 595 C C . LEU A 1 85 ? 7.299 0.148 -0.669 1.00 98.50 85 LEU A C 1
ATOM 597 O O . LEU A 1 85 ? 7.505 -1.038 -0.421 1.00 98.50 85 LEU A O 1
ATOM 601 N N . SER A 1 86 ? 7.507 0.658 -1.882 1.00 98.06 86 SER A N 1
ATOM 602 C CA . SER A 1 86 ? 8.033 -0.142 -2.999 1.00 98.06 86 SER A CA 1
ATOM 603 C C . SER A 1 86 ? 9.171 0.540 -3.751 1.00 98.06 86 SER A C 1
ATOM 605 O O . SER A 1 86 ? 9.284 1.761 -3.751 1.00 98.06 86 SER A O 1
ATOM 607 N N . ILE A 1 87 ? 10.018 -0.233 -4.433 1.00 97.88 87 ILE A N 1
ATOM 608 C CA . ILE A 1 87 ? 11.070 0.335 -5.296 1.00 97.88 87 ILE A CA 1
ATOM 609 C C . ILE A 1 87 ? 10.647 0.372 -6.772 1.00 97.88 87 ILE A C 1
ATOM 611 O O . ILE A 1 87 ? 10.983 1.326 -7.466 1.00 97.88 87 ILE A O 1
ATOM 615 N N . ASP A 1 88 ? 9.921 -0.635 -7.268 1.00 97.56 88 ASP A N 1
ATOM 616 C CA . ASP A 1 88 ? 9.607 -0.768 -8.702 1.00 97.56 88 ASP A CA 1
ATOM 617 C C . ASP A 1 88 ? 8.184 -0.332 -9.070 1.00 97.56 88 ASP A C 1
ATOM 619 O O . ASP A 1 88 ? 8.002 0.399 -10.044 1.00 97.56 88 ASP A O 1
ATOM 623 N N . HIS A 1 89 ? 7.173 -0.759 -8.311 1.00 97.56 89 HIS A N 1
ATOM 624 C CA . HIS A 1 89 ? 5.800 -0.294 -8.512 1.00 97.56 89 HIS A CA 1
ATOM 625 C C . HIS A 1 89 ? 4.904 -0.530 -7.295 1.00 97.56 89 HIS A C 1
ATOM 627 O O . HIS A 1 89 ? 5.167 -1.413 -6.477 1.00 97.56 89 HIS A O 1
ATOM 633 N N . ALA A 1 90 ? 3.806 0.221 -7.230 1.00 97.88 90 ALA A N 1
ATOM 634 C CA . ALA A 1 90 ? 2.711 0.003 -6.290 1.00 97.88 90 ALA A CA 1
ATOM 635 C C . ALA A 1 90 ? 1.365 -0.007 -7.028 1.00 97.88 90 ALA A C 1
ATOM 637 O O . ALA A 1 90 ? 1.069 0.891 -7.815 1.00 97.88 90 ALA A O 1
ATOM 638 N N . ILE A 1 91 ? 0.559 -1.031 -6.774 1.00 96.56 91 ILE A N 1
ATOM 639 C CA . ILE A 1 91 ? -0.786 -1.219 -7.313 1.00 96.56 91 ILE A CA 1
ATOM 640 C C . ILE A 1 91 ? -1.686 -1.650 -6.150 1.00 96.56 91 ILE A C 1
ATOM 642 O O . ILE A 1 91 ? -1.288 -2.469 -5.319 1.00 96.56 91 ILE A O 1
ATOM 646 N N . GLY A 1 92 ? -2.902 -1.109 -6.093 1.00 95.25 92 GLY A N 1
ATOM 647 C CA . GLY A 1 92 ? -3.920 -1.495 -5.116 1.00 95.25 92 GLY A CA 1
ATOM 648 C C . GLY A 1 92 ? -4.346 -0.342 -4.213 1.00 95.25 92 GLY A C 1
ATOM 649 O O . GLY A 1 92 ? -4.479 0.777 -4.683 1.00 95.25 92 GLY A O 1
ATOM 650 N N . ALA A 1 93 ? -4.631 -0.587 -2.937 1.00 96.69 93 ALA A N 1
ATOM 651 C CA . ALA A 1 93 ? -5.154 0.471 -2.073 1.00 96.69 93 ALA A CA 1
ATOM 652 C C . ALA A 1 93 ? -4.647 0.390 -0.638 1.00 96.69 93 ALA A C 1
ATOM 654 O O . ALA A 1 93 ? -4.334 -0.685 -0.126 1.00 96.69 93 ALA A O 1
ATOM 655 N N . ILE A 1 94 ? -4.610 1.555 -0.002 1.00 98.25 94 ILE A N 1
ATOM 656 C CA . ILE A 1 94 ? -4.362 1.759 1.418 1.00 98.25 94 ILE A CA 1
ATOM 657 C C . ILE A 1 94 ? -5.609 2.443 1.973 1.00 98.25 94 ILE A C 1
ATOM 659 O O . ILE A 1 94 ? -5.918 3.555 1.552 1.00 98.25 94 ILE A O 1
ATOM 663 N N . ASP A 1 95 ? -6.314 1.783 2.887 1.00 98.25 95 ASP A N 1
ATOM 664 C CA . ASP A 1 95 ? -7.442 2.339 3.640 1.00 98.25 95 ASP A CA 1
ATOM 665 C C . ASP A 1 95 ? -7.099 2.300 5.128 1.00 98.25 95 ASP A C 1
ATOM 667 O O . ASP A 1 95 ? -6.844 1.233 5.701 1.00 98.25 95 ASP A O 1
ATOM 671 N N . ALA A 1 96 ? -7.027 3.476 5.735 1.00 98.38 96 ALA A N 1
ATOM 672 C CA . ALA A 1 96 ? -6.615 3.657 7.111 1.00 98.38 96 ALA A CA 1
ATOM 673 C C . ALA A 1 96 ? -7.573 4.605 7.837 1.00 98.38 96 ALA A C 1
ATOM 675 O O . ALA A 1 96 ? -7.913 5.682 7.343 1.00 98.38 96 ALA A O 1
ATOM 676 N N . GLU A 1 97 ? -7.969 4.241 9.055 1.00 98.19 97 GLU A N 1
ATOM 677 C CA . GLU A 1 97 ? -8.845 5.087 9.879 1.00 98.19 97 GLU A CA 1
ATOM 678 C C . GLU A 1 97 ? -8.171 6.388 10.337 1.00 98.19 97 GLU A C 1
ATOM 680 O O . GLU A 1 97 ? -8.844 7.315 10.779 1.00 98.19 97 GLU A O 1
ATOM 685 N N . ARG A 1 98 ? -6.842 6.479 10.226 1.00 97.75 98 ARG A N 1
ATOM 686 C CA . ARG A 1 98 ? -6.066 7.662 10.577 1.00 97.75 98 ARG A CA 1
ATOM 687 C C . ARG A 1 98 ? -5.165 8.108 9.432 1.00 97.75 98 ARG A C 1
ATOM 689 O O . ARG A 1 98 ? -5.582 8.979 8.670 1.00 97.75 98 ARG A O 1
ATOM 696 N N . TYR A 1 99 ? -3.967 7.541 9.293 1.00 98.25 99 TYR A N 1
ATOM 697 C CA . TYR A 1 99 ? -3.019 7.955 8.259 1.00 98.25 99 TYR A CA 1
ATOM 698 C C . TYR A 1 99 ? -2.760 6.867 7.225 1.00 98.25 99 TYR A C 1
ATOM 700 O O . TYR A 1 99 ? -2.468 5.725 7.574 1.00 98.25 99 TYR A O 1
ATOM 708 N N . ALA A 1 100 ? -2.792 7.246 5.949 1.00 98.50 100 ALA A N 1
ATOM 709 C CA . ALA A 1 100 ? -2.391 6.390 4.837 1.00 98.50 100 ALA A CA 1
ATOM 710 C C . ALA A 1 100 ? -1.148 6.955 4.137 1.00 98.50 100 ALA A C 1
ATOM 712 O O . ALA A 1 100 ? -1.115 8.130 3.766 1.00 98.50 100 ALA A O 1
ATOM 713 N N . GLY A 1 101 ? -0.122 6.120 3.950 1.00 98.38 101 GLY A N 1
ATOM 714 C CA . GLY A 1 101 ? 1.157 6.524 3.364 1.00 98.38 101 GLY A CA 1
ATOM 715 C C . GLY A 1 101 ? 1.615 5.629 2.216 1.00 98.38 101 GLY A C 1
ATOM 716 O O . GLY A 1 101 ? 1.809 4.429 2.392 1.00 98.38 101 GLY A O 1
ATOM 717 N N . LEU A 1 102 ? 1.873 6.216 1.052 1.00 98.38 102 LEU A N 1
ATOM 718 C CA . LEU A 1 102 ? 2.489 5.548 -0.092 1.00 98.38 102 LEU A CA 1
ATOM 719 C C . LEU A 1 102 ? 3.864 6.151 -0.377 1.00 98.38 102 LEU A C 1
ATOM 721 O O . LEU A 1 102 ? 3.988 7.358 -0.569 1.00 98.38 102 LEU A O 1
ATOM 725 N N . ILE A 1 103 ? 4.880 5.299 -0.494 1.00 98.50 103 ILE A N 1
ATOM 726 C CA . ILE A 1 103 ? 6.195 5.665 -1.026 1.00 98.50 103 ILE A CA 1
ATOM 727 C C . ILE A 1 103 ? 6.564 4.671 -2.126 1.00 98.50 103 ILE A C 1
ATOM 729 O O . ILE A 1 103 ? 6.629 3.464 -1.888 1.00 98.50 103 ILE A O 1
ATOM 733 N N . THR A 1 104 ? 6.845 5.160 -3.333 1.00 98.00 104 THR A N 1
ATOM 734 C CA . THR A 1 104 ? 7.437 4.329 -4.382 1.00 98.00 104 THR A CA 1
ATOM 735 C C . THR A 1 104 ? 8.508 5.049 -5.194 1.00 98.00 104 THR A C 1
ATOM 737 O O . THR A 1 104 ? 8.317 6.180 -5.633 1.00 98.00 104 THR A O 1
ATOM 740 N N . TRP A 1 105 ? 9.637 4.375 -5.444 1.00 98.25 105 TRP A N 1
ATOM 741 C CA . TRP A 1 105 ? 10.634 4.816 -6.441 1.00 98.25 105 TRP A CA 1
ATOM 742 C C . TRP A 1 105 ? 10.224 4.482 -7.880 1.00 98.25 105 TRP A C 1
ATOM 744 O O . TRP A 1 105 ? 10.913 4.815 -8.850 1.00 98.25 105 TRP A O 1
ATOM 754 N N . GLY A 1 106 ? 9.094 3.812 -8.014 1.00 97.12 106 GLY A N 1
ATOM 755 C CA . GLY A 1 106 ? 8.558 3.344 -9.257 1.00 97.12 106 GLY A CA 1
ATOM 756 C C . GLY A 1 106 ? 7.312 4.089 -9.686 1.00 97.12 106 GLY A C 1
ATOM 757 O O . GLY A 1 106 ? 7.100 5.253 -9.342 1.00 97.12 106 GLY A O 1
ATOM 758 N N . THR A 1 107 ? 6.502 3.382 -10.465 1.00 96.56 107 THR A N 1
ATOM 759 C CA . THR A 1 107 ? 5.188 3.852 -10.899 1.00 96.56 107 THR A CA 1
ATOM 760 C C . THR A 1 107 ? 4.138 3.334 -9.921 1.00 96.56 107 THR A C 1
ATOM 762 O O . THR A 1 107 ? 4.105 2.142 -9.611 1.00 96.56 107 THR A O 1
ATOM 765 N N . ALA A 1 108 ? 3.265 4.215 -9.454 1.00 96.50 108 ALA A N 1
ATOM 766 C CA . ALA A 1 108 ? 2.060 3.835 -8.731 1.00 96.50 108 ALA A CA 1
ATOM 767 C C . ALA A 1 108 ? 0.888 3.885 -9.714 1.00 96.50 108 ALA A C 1
ATOM 769 O O . ALA A 1 108 ? 0.546 4.963 -10.187 1.00 96.50 108 ALA A O 1
ATOM 770 N N . ALA A 1 109 ? 0.320 2.741 -10.089 1.00 88.19 109 ALA A N 1
ATOM 771 C CA . ALA A 1 109 ? -0.689 2.679 -11.149 1.00 88.19 109 ALA A CA 1
ATOM 772 C C . ALA A 1 109 ? -1.750 1.601 -10.899 1.00 88.19 109 ALA A C 1
ATOM 774 O O . ALA A 1 109 ? -1.661 0.825 -9.956 1.00 88.19 109 ALA A O 1
ATOM 775 N N . GLY A 1 110 ? -2.779 1.558 -11.747 1.00 75.81 110 GLY A N 1
ATOM 776 C CA . GLY A 1 110 ? -4.005 0.794 -11.483 1.00 75.81 110 GLY A CA 1
ATOM 777 C C . GLY A 1 110 ? -4.993 1.649 -10.687 1.00 75.81 110 GLY A C 1
ATOM 778 O O . GLY A 1 110 ? -4.825 2.863 -10.653 1.00 75.81 110 GLY A O 1
ATOM 779 N N . PRO A 1 111 ? -6.042 1.098 -10.060 1.00 74.12 111 PRO A N 1
ATOM 780 C CA . PRO A 1 111 ? -6.858 1.883 -9.139 1.00 74.12 111 PRO A CA 1
ATOM 781 C C . PRO A 1 111 ? -6.069 2.125 -7.839 1.00 74.12 111 PRO A C 1
ATOM 783 O O . PRO A 1 111 ? -6.429 1.579 -6.801 1.00 74.12 111 PRO A O 1
ATOM 786 N N . MET A 1 112 ? -4.960 2.880 -7.901 1.00 93.69 112 MET A N 1
ATOM 787 C CA . MET A 1 112 ? -4.191 3.232 -6.713 1.00 93.69 112 MET A CA 1
ATOM 788 C C . MET A 1 112 ? -5.034 4.170 -5.853 1.00 93.69 112 MET A C 1
ATOM 790 O O . MET A 1 112 ? -5.436 5.236 -6.312 1.00 93.69 112 MET A O 1
ATOM 794 N N . THR A 1 113 ? -5.310 3.798 -4.608 1.00 95.12 113 THR A N 1
ATOM 795 C CA . THR A 1 113 ? -6.005 4.680 -3.659 1.00 95.12 113 THR A CA 1
ATOM 796 C C . THR A 1 113 ? -5.225 4.767 -2.361 1.00 95.12 113 THR A C 1
ATOM 798 O O . THR A 1 113 ? -4.896 3.747 -1.763 1.00 95.12 113 THR A O 1
ATOM 801 N N . VAL A 1 114 ? -4.941 5.987 -1.916 1.00 96.75 114 VAL A N 1
ATOM 802 C CA . VAL A 1 114 ? -4.365 6.270 -0.597 1.00 96.75 114 VAL A CA 1
ATOM 803 C C . VAL A 1 114 ? -5.417 7.028 0.207 1.00 96.75 114 VAL A C 1
ATOM 805 O O . VAL A 1 114 ? -5.608 8.219 -0.014 1.00 96.75 114 VAL A O 1
ATOM 808 N N . ASP A 1 115 ? -6.137 6.334 1.086 1.00 96.75 115 ASP A N 1
ATOM 809 C CA . ASP A 1 115 ? -7.244 6.869 1.886 1.00 96.75 115 ASP A CA 1
ATOM 810 C C . ASP A 1 115 ? -6.915 6.791 3.377 1.00 96.75 115 ASP A C 1
ATOM 812 O O . ASP A 1 115 ? -6.898 5.708 3.958 1.00 96.75 115 ASP A O 1
ATOM 816 N N . GLY A 1 116 ? -6.645 7.939 3.994 1.00 97.06 116 GLY A N 1
ATOM 817 C CA . GLY A 1 116 ? -6.456 8.047 5.440 1.00 97.06 116 GLY A CA 1
ATOM 818 C C . GLY A 1 116 ? -7.395 9.094 6.012 1.00 97.06 116 GLY A C 1
ATOM 819 O O . GLY A 1 116 ? -7.340 10.240 5.579 1.00 97.06 116 GLY A O 1
ATOM 820 N N . LYS A 1 117 ? -8.258 8.760 6.981 1.00 95.50 117 LYS A N 1
ATOM 821 C CA . LYS A 1 117 ? -9.314 9.701 7.420 1.00 95.50 117 LYS A CA 1
ATOM 822 C C . LYS A 1 117 ? -8.780 10.982 8.067 1.00 95.50 117 LYS A C 1
ATOM 824 O O . LYS A 1 117 ? -9.450 12.005 7.971 1.00 95.50 117 LYS A O 1
ATOM 829 N N . GLU A 1 118 ? -7.618 10.945 8.716 1.00 95.56 118 GLU A N 1
ATOM 830 C CA . GLU A 1 118 ? -6.948 12.112 9.318 1.00 95.56 118 GLU A CA 1
ATOM 831 C C . GLU A 1 118 ? -5.773 12.634 8.478 1.00 95.56 118 GLU A C 1
ATOM 833 O O . GLU A 1 118 ? -5.235 13.701 8.771 1.00 95.56 118 GLU A O 1
ATOM 838 N N . GLY A 1 119 ? -5.356 11.918 7.436 1.00 95.69 119 GLY A N 1
ATOM 839 C CA . GLY A 1 119 ? -4.323 12.390 6.527 1.00 95.69 119 GLY A CA 1
ATOM 840 C C . GLY A 1 119 ? -3.868 11.334 5.532 1.00 95.69 119 GLY A C 1
ATOM 841 O O . GLY A 1 119 ? -3.756 10.153 5.860 1.00 95.69 119 GLY A O 1
ATOM 842 N N . ALA A 1 120 ? -3.548 11.773 4.322 1.00 96.94 120 ALA A N 1
ATOM 843 C CA . ALA A 1 120 ? -3.030 10.906 3.278 1.00 96.94 120 ALA A CA 1
ATOM 844 C C . ALA A 1 120 ? -1.792 11.518 2.624 1.00 96.94 120 ALA A C 1
ATOM 846 O O . ALA A 1 120 ? -1.757 12.708 2.3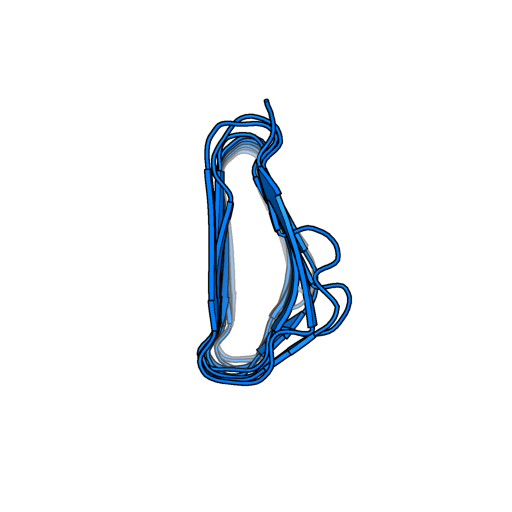07 1.00 96.94 120 ALA A O 1
ATOM 847 N N . PHE A 1 121 ? -0.769 10.692 2.423 1.00 96.81 121 PHE A N 1
ATOM 848 C CA . PHE A 1 121 ? 0.496 11.102 1.828 1.00 96.81 121 PHE A CA 1
ATOM 849 C C . PHE A 1 121 ? 0.928 10.126 0.737 1.00 96.81 121 PHE A C 1
ATOM 851 O O . PHE A 1 121 ? 1.021 8.921 0.968 1.00 96.81 121 PHE A O 1
ATOM 858 N N . GLY A 1 122 ? 1.245 10.657 -0.441 1.00 96.81 122 GLY A N 1
ATOM 859 C CA . GLY A 1 122 ? 1.866 9.917 -1.532 1.00 96.81 122 GLY A CA 1
ATOM 860 C C . GLY A 1 122 ? 3.190 10.543 -1.956 1.00 96.81 122 GLY A C 1
ATOM 861 O O . GLY A 1 122 ? 3.255 11.737 -2.234 1.00 96.81 122 GLY A O 1
ATOM 862 N N . TRP A 1 123 ? 4.236 9.730 -2.070 1.00 98.00 123 TRP A N 1
ATOM 863 C CA . TRP A 1 123 ? 5.489 10.081 -2.732 1.00 98.00 123 TRP A CA 1
ATOM 864 C C . TRP A 1 123 ? 5.791 9.055 -3.821 1.00 98.00 123 TRP A C 1
ATOM 866 O O . TRP A 1 123 ? 5.903 7.860 -3.547 1.00 98.00 123 TRP A O 1
ATOM 876 N N . VAL A 1 124 ? 5.903 9.516 -5.062 1.00 97.62 124 VAL A N 1
ATOM 877 C CA . VAL A 1 124 ? 6.019 8.666 -6.248 1.00 97.62 124 VAL A CA 1
ATOM 878 C C . VAL A 1 124 ? 7.111 9.219 -7.151 1.00 97.62 124 VAL A C 1
ATOM 880 O O . VAL A 1 124 ? 7.067 10.369 -7.578 1.00 97.62 124 VAL A O 1
ATOM 883 N N . TYR A 1 125 ? 8.124 8.415 -7.454 1.00 98.06 125 TYR A N 1
ATOM 884 C CA . TYR A 1 125 ? 9.242 8.891 -8.266 1.00 98.06 125 TYR A CA 1
ATOM 885 C C . TYR A 1 125 ? 8.956 8.868 -9.776 1.00 98.06 125 TYR A C 1
ATOM 887 O O . TYR A 1 125 ? 9.481 9.703 -10.506 1.00 98.06 125 TYR A O 1
ATOM 895 N N . LYS A 1 126 ? 8.138 7.935 -10.274 1.00 97.19 126 LYS A N 1
ATOM 896 C CA . LYS A 1 126 ? 7.701 7.929 -11.681 1.00 97.19 126 LYS A CA 1
ATOM 897 C C . LYS A 1 126 ? 6.267 8.444 -11.784 1.00 97.19 126 LYS A C 1
ATOM 899 O O . LYS A 1 126 ? 5.933 9.451 -11.170 1.00 97.19 126 LYS A O 1
ATOM 904 N N . ASP A 1 127 ? 5.436 7.776 -12.576 1.00 95.31 127 ASP A N 1
ATOM 905 C CA . ASP A 1 127 ? 4.053 8.173 -12.786 1.00 95.31 127 ASP A CA 1
ATOM 906 C C . ASP A 1 127 ? 3.148 7.715 -11.632 1.00 95.31 127 ASP A C 1
ATOM 908 O O . ASP A 1 127 ? 3.314 6.622 -11.083 1.00 95.31 127 ASP A O 1
ATOM 912 N N . PHE A 1 128 ? 2.169 8.551 -11.295 1.00 95.19 128 PHE A N 1
ATOM 913 C CA . PHE A 1 128 ? 1.076 8.241 -10.382 1.00 95.19 128 PHE A CA 1
ATOM 914 C C . PHE A 1 128 ? -0.245 8.216 -11.149 1.00 95.19 128 PHE A C 1
ATOM 916 O O . PHE A 1 128 ? -0.613 9.198 -11.796 1.00 95.19 128 PHE A O 1
ATOM 923 N N . ILE A 1 129 ? -0.968 7.102 -11.051 1.00 93.56 129 ILE A N 1
ATOM 924 C CA . ILE A 1 129 ? -2.310 6.926 -11.594 1.00 93.56 129 ILE A CA 1
ATOM 925 C C . ILE A 1 129 ? -3.222 6.433 -10.477 1.00 93.56 129 ILE A C 1
ATOM 927 O O . ILE A 1 129 ? -3.169 5.259 -10.117 1.00 93.56 129 ILE A O 1
ATOM 931 N N . GLY A 1 130 ? -4.024 7.335 -9.906 1.00 92.75 130 GLY A N 1
ATOM 932 C CA . GLY A 1 130 ? -4.858 7.023 -8.749 1.00 92.75 130 GLY A CA 1
ATOM 933 C C . GLY A 1 130 ? -5.402 8.238 -8.000 1.00 92.75 130 GLY A C 1
ATOM 934 O O . GLY A 1 130 ? -5.390 9.360 -8.503 1.00 92.75 130 GLY A O 1
ATOM 935 N N . GLU A 1 131 ? -5.850 7.996 -6.769 1.00 93.00 131 GLU A N 1
ATOM 936 C CA . GLU A 1 131 ? -6.438 8.976 -5.853 1.00 93.00 131 GLU A CA 1
ATOM 937 C C . GLU A 1 131 ? -5.683 9.012 -4.518 1.00 93.00 131 GLU A C 1
ATOM 939 O O . GLU A 1 131 ? -5.235 7.983 -4.005 1.00 93.00 131 GLU A O 1
ATOM 944 N N . VAL A 1 132 ? -5.587 10.203 -3.927 1.00 94.44 132 VAL A N 1
ATOM 945 C CA . VAL A 1 132 ? -5.087 10.408 -2.562 1.00 94.44 132 VAL A CA 1
ATOM 946 C C . VAL A 1 132 ? -6.132 11.230 -1.824 1.00 94.44 132 VAL A C 1
ATOM 948 O O . VAL A 1 132 ? -6.433 12.351 -2.222 1.00 94.44 132 VAL A O 1
ATOM 951 N N . ARG A 1 133 ? -6.721 10.680 -0.766 1.00 94.38 133 ARG A N 1
ATOM 952 C CA . ARG A 1 133 ? -7.851 11.304 -0.082 1.00 94.38 133 ARG A CA 1
ATOM 953 C C . ARG A 1 133 ? -7.738 11.221 1.429 1.00 94.38 133 ARG A C 1
ATOM 955 O O . ARG A 1 133 ? -7.279 10.228 1.981 1.00 94.38 133 ARG A O 1
ATOM 962 N N . SER A 1 134 ? -8.218 12.262 2.083 1.00 94.25 134 SER A N 1
ATOM 963 C CA . SER A 1 134 ? -8.409 12.331 3.518 1.00 94.25 134 SER A CA 1
ATOM 964 C C . SER A 1 134 ? -9.773 12.919 3.817 1.00 94.25 134 SER A C 1
ATOM 966 O O . SER A 1 134 ? -10.189 13.875 3.175 1.00 94.25 134 SER A O 1
ATOM 968 N N . ALA A 1 135 ? -10.501 12.330 4.763 1.00 91.25 135 ALA A N 1
ATOM 969 C CA . ALA A 1 135 ? -11.858 12.765 5.083 1.00 91.25 135 ALA A CA 1
ATOM 970 C C . ALA A 1 135 ? -11.881 14.007 5.985 1.00 91.25 135 ALA A C 1
ATOM 972 O O . ALA A 1 135 ? -12.748 14.854 5.824 1.00 91.25 135 ALA A O 1
ATOM 973 N N . ASN A 1 136 ? -10.945 14.112 6.929 1.00 91.25 136 ASN A N 1
ATOM 974 C CA . ASN A 1 136 ? -10.938 15.138 7.976 1.00 91.25 136 ASN A CA 1
ATOM 975 C C . ASN A 1 136 ? -9.600 15.878 8.097 1.00 91.25 136 ASN A C 1
ATOM 977 O O . ASN A 1 136 ? -9.498 16.830 8.869 1.00 91.25 136 ASN A O 1
ATOM 981 N N . GLY A 1 137 ? -8.560 15.432 7.393 1.00 92.00 137 GLY A N 1
ATOM 982 C CA . GLY A 1 137 ? -7.243 16.056 7.440 1.00 92.00 137 GLY A CA 1
ATOM 983 C C . GLY A 1 137 ? -6.679 16.320 6.059 1.00 92.00 137 GLY A C 1
ATOM 984 O O . GLY A 1 137 ? -7.426 16.423 5.087 1.00 92.00 137 GLY A O 1
ATOM 985 N N . ASP A 1 138 ? -5.359 16.427 5.996 1.00 93.06 138 ASP A N 1
ATOM 986 C CA . ASP A 1 138 ? -4.678 16.897 4.797 1.00 93.06 138 ASP A CA 1
ATOM 987 C C . ASP A 1 138 ? -4.427 15.773 3.793 1.00 93.06 138 ASP A C 1
ATOM 989 O O . ASP A 1 138 ? -4.278 14.599 4.149 1.00 93.06 138 ASP A O 1
ATOM 993 N N . ALA A 1 139 ? -4.315 16.150 2.526 1.00 94.38 139 ALA A N 1
ATOM 994 C CA . ALA A 1 139 ? -3.941 15.243 1.457 1.00 94.38 139 ALA A CA 1
ATOM 995 C C . ALA A 1 139 ? -2.747 15.824 0.690 1.00 94.38 139 ALA A C 1
ATOM 997 O O . ALA A 1 139 ? -2.834 16.899 0.093 1.00 94.38 139 ALA A O 1
ATOM 998 N N . TYR A 1 140 ? -1.629 15.099 0.683 1.00 94.69 140 TYR A N 1
ATOM 999 C CA . TYR A 1 140 ? -0.390 15.523 0.033 1.00 94.69 140 TYR A CA 1
ATOM 1000 C C . TYR A 1 140 ? 0.090 14.496 -0.983 1.00 94.69 140 TYR A C 1
ATOM 1002 O O . TYR A 1 140 ? 0.141 13.298 -0.701 1.00 94.69 140 TYR A O 1
ATOM 1010 N N . LEU A 1 141 ? 0.509 14.974 -2.152 1.00 95.69 141 LEU A N 1
ATOM 1011 C CA . LEU A 1 141 ? 1.054 14.127 -3.207 1.00 95.69 141 LEU A CA 1
ATOM 1012 C C . LEU A 1 141 ? 2.312 14.754 -3.822 1.00 95.69 141 LEU A C 1
ATOM 1014 O O . LEU A 1 141 ? 2.299 15.898 -4.263 1.00 95.69 141 LEU A O 1
ATOM 1018 N N . ILE A 1 142 ? 3.400 13.994 -3.889 1.00 96.19 142 ILE A N 1
ATOM 1019 C CA . ILE A 1 142 ? 4.648 14.378 -4.555 1.00 96.19 142 ILE A CA 1
ATOM 1020 C C . ILE A 1 142 ? 4.922 13.368 -5.666 1.00 96.19 142 ILE A C 1
ATOM 1022 O O . ILE A 1 142 ? 5.020 12.173 -5.396 1.00 96.19 142 ILE A O 1
ATOM 1026 N N . VAL A 1 143 ? 5.067 13.845 -6.902 1.00 96.62 143 VAL A N 1
ATOM 1027 C CA . VAL A 1 143 ? 5.289 13.018 -8.096 1.00 96.62 143 VAL A CA 1
ATOM 1028 C C . VAL A 1 143 ? 6.447 13.585 -8.917 1.00 96.62 143 VAL A C 1
ATOM 1030 O O . VAL A 1 143 ? 6.441 14.771 -9.246 1.00 96.62 143 VAL A O 1
ATOM 1033 N N . TYR A 1 144 ? 7.441 12.761 -9.263 1.00 96.56 144 TYR A N 1
ATOM 1034 C CA . TYR A 1 144 ? 8.561 13.163 -10.138 1.00 96.56 144 TYR A CA 1
ATOM 1035 C C . TYR A 1 144 ? 8.398 12.741 -11.612 1.00 96.56 144 TYR A C 1
ATOM 1037 O O . TYR A 1 144 ? 9.271 13.032 -12.429 1.00 96.56 144 TYR A O 1
ATOM 1045 N N . GLY A 1 145 ? 7.292 12.075 -11.950 1.00 94.38 145 GLY A N 1
ATOM 1046 C CA . GLY A 1 145 ? 6.810 11.857 -13.314 1.00 94.38 145 GLY A CA 1
ATOM 1047 C C . GLY A 1 145 ? 5.440 12.501 -13.540 1.00 94.38 145 GLY A C 1
ATOM 1048 O O . GLY A 1 145 ? 5.161 13.589 -13.036 1.00 94.38 145 GLY A O 1
ATOM 1049 N N . ASN A 1 146 ? 4.569 11.823 -14.289 1.00 92.94 146 ASN A N 1
ATOM 1050 C CA . ASN A 1 146 ? 3.227 12.318 -14.587 1.00 92.94 146 ASN A CA 1
ATOM 1051 C C . ASN A 1 146 ? 2.217 11.871 -13.528 1.00 92.94 146 ASN A C 1
ATOM 1053 O O . ASN A 1 146 ? 2.219 10.722 -13.095 1.00 92.94 146 ASN A O 1
ATOM 1057 N N . ALA A 1 147 ? 1.298 12.754 -13.159 1.00 90.81 147 ALA A N 1
ATOM 1058 C CA . ALA A 1 147 ? 0.150 12.437 -12.323 1.00 90.81 147 ALA A CA 1
ATOM 1059 C C . ALA A 1 147 ? -1.113 12.431 -13.197 1.00 90.81 147 ALA A C 1
ATOM 1061 O O . ALA A 1 147 ? -1.565 13.487 -13.640 1.00 90.81 147 ALA A O 1
ATOM 1062 N N . VAL A 1 148 ? -1.681 11.252 -13.468 1.00 80.88 148 VAL A N 1
ATOM 1063 C CA . VAL A 1 148 ? -2.832 11.078 -14.372 1.00 80.88 148 VAL A CA 1
ATOM 1064 C C . VAL A 1 148 ? -3.971 10.367 -13.658 1.00 80.88 148 VAL A C 1
ATOM 1066 O O . VAL A 1 148 ? -3.787 9.290 -13.122 1.00 80.88 148 VAL A O 1
ATOM 1069 N N . GLY A 1 149 ? -5.186 10.909 -13.705 1.00 64.00 149 GLY A N 1
ATOM 1070 C CA . GLY A 1 149 ? -6.363 10.225 -13.148 1.00 64.00 149 GLY A CA 1
ATOM 1071 C C . GLY A 1 149 ? -6.690 10.596 -11.703 1.00 64.00 149 GLY A C 1
ATOM 1072 O O . GLY A 1 149 ? -7.556 9.978 -11.096 1.00 64.00 149 GLY A O 1
ATOM 1073 N N . ALA A 1 150 ? -6.081 11.655 -11.181 1.00 40.28 150 ALA A N 1
ATOM 1074 C CA . ALA A 1 150 ? -6.369 12.168 -9.851 1.00 40.28 150 ALA A CA 1
ATOM 1075 C C . ALA A 1 150 ? -7.533 13.163 -9.896 1.00 40.28 150 ALA A C 1
ATOM 1077 O O . ALA A 1 150 ? -7.365 14.365 -9.713 1.00 40.28 150 ALA A O 1
ATOM 1078 N N . GLY A 1 151 ? -8.742 12.679 -10.158 1.00 47.97 151 GLY A N 1
ATOM 1079 C CA . GLY A 1 151 ? -9.959 13.428 -9.859 1.00 47.97 151 GLY A CA 1
ATOM 1080 C C . GLY A 1 151 ? -10.286 13.322 -8.375 1.00 47.97 151 GLY A C 1
ATOM 1081 O O . GLY A 1 151 ? -11.322 12.742 -8.072 1.00 47.97 151 GLY A O 1
ATOM 1082 N N . ARG A 1 152 ? -9.376 13.825 -7.517 1.00 62.59 152 ARG A N 1
ATOM 1083 C CA . ARG A 1 152 ? -9.470 14.098 -6.065 1.00 62.59 152 ARG A CA 1
ATOM 1084 C C . ARG A 1 152 ? -8.155 13.748 -5.372 1.00 62.59 152 ARG A C 1
ATOM 1086 O O . ARG A 1 152 ? -8.038 12.716 -4.715 1.00 62.59 152 ARG A O 1
ATOM 1093 N N . LEU A 1 153 ? -7.176 14.650 -5.456 1.00 72.00 153 LEU A N 1
ATOM 1094 C CA . LEU A 1 153 ? -6.464 14.941 -4.215 1.00 72.00 153 LEU A CA 1
ATOM 1095 C C . LEU A 1 153 ? -7.484 15.657 -3.331 1.00 72.00 153 LEU A C 1
ATOM 1097 O O . LEU A 1 153 ? -7.724 16.840 -3.549 1.00 72.00 153 LEU A O 1
ATOM 1101 N N . ALA A 1 154 ? -8.168 14.920 -2.463 1.00 76.75 154 ALA A N 1
ATOM 1102 C CA . ALA A 1 154 ? -9.265 15.458 -1.667 1.00 76.75 154 ALA A CA 1
ATOM 1103 C C . ALA A 1 154 ? -8.889 15.452 -0.198 1.00 76.75 154 ALA A C 1
ATOM 1105 O O . ALA A 1 154 ? -8.758 14.388 0.398 1.00 76.75 154 ALA A O 1
ATOM 1106 N N . ALA A 1 155 ? -8.758 16.629 0.386 1.00 78.50 155 ALA A N 1
ATOM 1107 C CA . ALA A 1 155 ? -8.776 16.793 1.827 1.00 78.50 155 ALA A CA 1
ATOM 1108 C C . ALA A 1 155 ? -10.181 17.259 2.199 1.00 78.50 155 ALA A C 1
ATOM 1110 O O . ALA A 1 155 ? -10.575 18.328 1.772 1.00 78.50 155 ALA A O 1
ATOM 1111 N N . GLY A 1 156 ? -10.957 16.498 2.966 1.00 70.44 156 GLY A N 1
ATOM 1112 C CA . GLY A 1 156 ? -12.165 17.026 3.609 1.00 70.44 156 GLY A CA 1
ATOM 1113 C C . GLY A 1 156 ? -11.838 17.902 4.825 1.00 70.44 156 GLY A C 1
ATOM 1114 O O . GLY A 1 156 ? -12.731 18.533 5.378 1.00 70.44 156 GLY A O 1
ATOM 1115 N N . GLY A 1 157 ? -10.559 17.941 5.225 1.00 68.81 157 GLY A N 1
ATOM 1116 C CA . GLY A 1 157 ? -9.993 18.914 6.156 1.00 68.81 157 GLY A CA 1
ATOM 1117 C C . GLY A 1 157 ? -9.419 20.152 5.455 1.00 68.81 157 GLY A C 1
ATOM 1118 O O . GLY A 1 157 ? -9.974 20.635 4.476 1.00 68.81 157 GLY A O 1
ATOM 1119 N N . ARG A 1 158 ? -8.300 20.668 5.988 1.00 72.69 158 ARG A N 1
ATOM 1120 C CA . ARG A 1 158 ? -7.777 22.014 5.690 1.00 72.69 158 ARG A CA 1
ATOM 1121 C C . ARG A 1 158 ? -7.043 22.129 4.360 1.00 72.69 158 ARG A C 1
ATOM 1123 O O . ARG A 1 158 ? -7.348 23.038 3.598 1.00 72.69 158 ARG A O 1
ATOM 1130 N N . ASP A 1 159 ? -6.066 21.257 4.107 1.00 89.25 159 ASP A N 1
ATOM 1131 C CA . ASP A 1 159 ? -5.101 21.488 3.033 1.00 89.25 159 ASP A CA 1
ATOM 1132 C C . ASP A 1 159 ? -4.980 20.291 2.083 1.00 89.25 159 ASP A C 1
ATOM 1134 O O . ASP A 1 159 ? -4.784 19.141 2.484 1.00 89.25 159 ASP A O 1
ATOM 1138 N N . ALA A 1 160 ? -5.039 20.582 0.786 1.00 91.62 160 ALA A N 1
ATOM 1139 C CA . ALA A 1 160 ? -4.701 19.647 -0.275 1.00 91.62 160 ALA A CA 1
ATOM 1140 C C . ALA A 1 160 ? -3.597 20.262 -1.141 1.00 91.62 160 ALA A C 1
ATOM 1142 O O . ALA A 1 160 ? -3.764 21.358 -1.680 1.00 91.62 160 ALA A O 1
ATOM 1143 N N . ALA A 1 161 ? -2.463 19.573 -1.288 1.00 91.38 161 ALA A N 1
ATOM 1144 C CA . ALA A 1 161 ? -1.361 20.061 -2.116 1.00 91.38 161 ALA A CA 1
ATOM 1145 C C . ALA A 1 161 ? -0.660 18.950 -2.903 1.00 91.38 161 ALA A C 1
ATOM 1147 O O . ALA A 1 161 ? -0.327 17.889 -2.372 1.00 91.38 161 ALA A O 1
ATOM 1148 N N . ALA A 1 162 ? -0.378 19.235 -4.176 1.00 92.94 162 ALA A N 1
ATOM 1149 C CA . ALA A 1 162 ? 0.404 18.365 -5.040 1.00 92.94 162 ALA A CA 1
ATOM 1150 C C . ALA A 1 162 ? 1.659 19.080 -5.554 1.00 92.94 162 ALA A C 1
ATOM 1152 O O . ALA A 1 162 ? 1.586 20.210 -6.038 1.00 92.94 162 ALA A O 1
ATOM 1153 N N . TRP A 1 163 ? 2.798 18.395 -5.510 1.00 93.94 163 TRP A N 1
ATOM 1154 C CA . TRP A 1 163 ? 4.004 18.762 -6.247 1.00 93.94 163 TRP A CA 1
ATOM 1155 C C . TRP A 1 163 ? 4.193 17.747 -7.368 1.00 93.94 163 TRP A C 1
ATOM 1157 O O . TRP A 1 163 ? 4.463 16.582 -7.096 1.00 93.94 163 TRP A O 1
ATOM 1167 N N . VAL A 1 164 ? 4.116 18.187 -8.624 1.00 95.06 164 VAL A N 1
ATOM 1168 C CA . VAL A 1 164 ? 4.325 17.319 -9.793 1.00 95.06 164 VAL A CA 1
ATOM 1169 C C . VAL A 1 164 ? 5.457 17.867 -10.663 1.00 95.06 164 VAL A C 1
ATOM 1171 O O . VAL A 1 164 ? 5.433 19.032 -11.057 1.00 95.06 164 VAL A O 1
ATOM 1174 N N . VAL A 1 165 ? 6.460 17.035 -10.949 1.00 94.31 165 VAL A N 1
ATOM 1175 C CA . VAL A 1 165 ? 7.540 17.313 -11.911 1.00 94.31 165 VAL A CA 1
ATOM 1176 C C . VAL A 1 165 ? 7.247 16.542 -13.200 1.00 94.31 165 VAL A C 1
ATOM 1178 O O . VAL A 1 165 ? 7.882 15.541 -13.507 1.00 94.31 165 VAL A O 1
ATOM 1181 N N . GLY A 1 166 ? 6.242 17.000 -13.939 1.00 93.06 166 GLY A N 1
ATOM 1182 C CA . GLY A 1 166 ? 5.711 16.339 -15.131 1.00 93.06 166 GLY A CA 1
ATOM 1183 C C . GLY A 1 166 ? 4.326 16.884 -15.467 1.00 93.06 166 GLY A C 1
ATOM 1184 O O . GLY A 1 166 ? 3.978 17.987 -15.036 1.00 93.06 166 GLY A O 1
ATOM 1185 N N . ASP A 1 167 ? 3.528 16.112 -16.200 1.00 91.56 167 ASP A N 1
ATOM 1186 C CA . ASP A 1 167 ? 2.143 16.481 -16.482 1.00 91.56 167 ASP A CA 1
ATOM 1187 C C . ASP A 1 167 ? 1.241 16.175 -15.281 1.00 91.56 167 ASP A C 1
ATOM 1189 O O . ASP A 1 167 ? 1.301 15.092 -14.699 1.00 91.56 167 ASP A O 1
ATOM 1193 N N . ALA A 1 168 ? 0.366 17.119 -14.933 1.00 90.25 168 ALA A N 1
ATOM 1194 C CA . ALA A 1 168 ? -0.665 16.939 -13.918 1.00 90.25 168 ALA A CA 1
ATOM 1195 C C . ALA A 1 168 ? -2.051 16.998 -14.572 1.00 90.25 168 ALA A C 1
ATOM 1197 O O . ALA A 1 168 ? -2.468 18.037 -15.084 1.00 90.25 168 ALA A O 1
ATOM 1198 N N . VAL A 1 169 ? -2.768 15.874 -14.550 1.00 87.69 169 VAL A N 1
ATOM 1199 C CA . VAL A 1 169 ? -4.114 15.724 -15.112 1.00 87.69 169 VAL A CA 1
ATOM 1200 C C . VAL A 1 169 ? -5.063 15.250 -14.011 1.00 87.69 169 VAL A C 1
ATOM 1202 O O . VAL A 1 169 ? -5.070 14.072 -13.640 1.00 87.69 169 VAL A O 1
ATO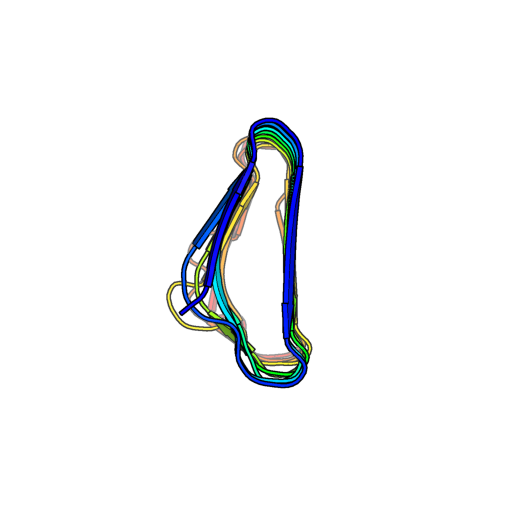M 1205 N N . GLY A 1 170 ? -5.871 16.174 -13.486 1.00 85.06 170 GLY A N 1
ATOM 1206 C CA . GLY A 1 170 ? -6.763 15.921 -12.355 1.00 85.06 170 GLY A CA 1
ATOM 1207 C C . GLY A 1 170 ? -7.222 17.194 -11.639 1.00 85.06 170 GLY A C 1
ATOM 1208 O O . GLY A 1 170 ? -6.987 18.302 -12.120 1.00 85.06 170 GLY A O 1
ATOM 1209 N N . GLY A 1 171 ? -7.879 17.018 -10.492 1.00 84.50 171 GLY A N 1
ATOM 1210 C CA . GLY A 1 171 ? -8.335 18.082 -9.599 1.00 84.50 171 GLY A CA 1
ATOM 1211 C C . GLY A 1 171 ? -7.749 17.934 -8.194 1.00 84.50 171 GLY A C 1
ATOM 1212 O O . GLY A 1 171 ? -7.585 16.822 -7.683 1.00 84.50 171 GLY A O 1
ATOM 1213 N N . ILE A 1 172 ? -7.447 19.075 -7.579 1.00 85.00 172 ILE A N 1
ATOM 1214 C CA . ILE A 1 172 ? -7.045 19.197 -6.176 1.00 85.00 172 ILE A CA 1
ATOM 1215 C C . ILE A 1 172 ? -8.175 19.939 -5.466 1.00 85.00 172 ILE A C 1
ATOM 1217 O O . ILE A 1 172 ? -8.511 21.057 -5.853 1.00 85.00 172 ILE A O 1
ATOM 1221 N N . GLU A 1 173 ? -8.771 19.301 -4.466 1.00 86.12 173 GLU A N 1
ATOM 1222 C CA . GLU A 1 173 ? -9.910 19.806 -3.704 1.00 86.12 173 GLU A CA 1
ATOM 1223 C C . GLU A 1 173 ? -9.537 19.810 -2.216 1.00 86.12 173 GLU A C 1
ATOM 1225 O O . GLU A 1 173 ? -9.193 18.777 -1.643 1.00 86.12 173 GLU A O 1
ATOM 1230 N N . ALA A 1 174 ? -9.604 20.980 -1.590 1.00 82.38 174 ALA A N 1
ATOM 1231 C CA . ALA A 1 174 ? -9.594 21.111 -0.139 1.00 82.38 174 ALA A CA 1
ATOM 1232 C C . ALA A 1 174 ? -11.023 21.422 0.326 1.00 82.38 174 ALA A C 1
ATOM 1234 O O . ALA A 1 174 ? -11.748 22.156 -0.351 1.00 82.38 174 ALA A O 1
ATOM 1235 N N . GLY A 1 175 ? -11.431 20.815 1.433 1.00 74.75 175 GLY A N 1
ATOM 1236 C CA . GLY A 1 175 ? -12.719 21.003 2.077 1.00 74.75 175 GLY A CA 1
ATOM 1237 C C . GLY A 1 175 ? -12.791 22.363 2.759 1.00 74.75 175 GLY A C 1
ATOM 1238 O O . GLY A 1 175 ? -11.768 22.962 3.091 1.00 74.75 175 GLY A O 1
ATOM 1239 N N . GLU A 1 176 ? -14.016 22.860 2.927 1.00 55.03 176 GLU A N 1
ATOM 1240 C CA . GLU A 1 176 ? -14.306 24.067 3.715 1.00 55.03 176 GLU A CA 1
ATOM 1241 C C . GLU A 1 176 ? -14.429 23.758 5.213 1.00 55.03 176 GLU A C 1
ATOM 1243 O O . GLU A 1 176 ? -15.061 22.731 5.560 1.00 55.03 176 GLU A O 1
#

Sequence (176 aa):
MAYVAAGRDAGAWSASSLSGGLNAGRDAGAIALGSSNILIHAGQDAYAWAFTGYNGSLTAGRDAFVESWRGIDAQVTAGRDGGMLSIDHAIGAIDAERYAGLITWGTAAGPMTVDGKEGAFGWVYKDFIGEVRSANGDAYLIVYGNAVGAGRLAAGGRDAAAWVVGDAVGGIEAGE